Protein 1AN4 (pdb70)

Sequence (130 aa):
MDEKRRAQHNEVERRRRDKINNWIVQLSKIIPDSSMESTKSGQSKGGILSKASDYIQELRQSNHRMDEKRRAQHNEVERRRRDKINNWIVQLSKIIPDSSMESTKSGQSKGGILSKASDYIQELRQSNHR

Radius of gyration: 18.71 Å; Cα contacts (8 Å, |Δi|>4): 70; chains: 2; bounding box: 61×46×45 Å

B-factor: mean 38.86, std 17.01, range [2.0, 96.95]

Structure (mmCIF, N/CA/C/O backbone):
data_1AN4
#
_entry.id   1AN4
#
_cell.length_a   136.600
_cell.length_b   54.700
_cell.length_c   44.400
_cell.angle_alpha   90.00
_cell.angle_beta   90.00
_cell.angle_gamma   90.00
#
_symmetry.space_group_name_H-M   'P 21 21 21'
#
loop_
_entity.id
_entity.type
_entity.pdbx_description
1 polymer "DNA (5'-D(*CP*AP*CP*CP*CP*GP*GP*TP*CP*AP*CP*GP*TP*GP*GP*CP*C P*TP*AP*CP*A)-3')"
2 polymer "DNA (5'-D(*GP*TP*GP*TP*AP*GP*GP*CP*CP*AP*CP*GP*TP*GP*AP*CP*C P*GP*GP*GP*T)-3')"
3 polymer 'PROTEIN (UPSTREAM STIMULATORY FACTOR)'
#
loop_
_atom_site.group_PDB
_atom_site.id
_atom_site.type_symbol
_atom_site.label_atom_id
_atom_site.label_alt_id
_atom_site.label_comp_id
_atom_site.label_asym_id
_atom_site.label_entity_id
_atom_site.label_seq_id
_atom_site.pdbx_PDB_ins_code
_atom_site.Cartn_x
_atom_site.Cartn_y
_atom_site.Cartn_z
_atom_site.occupancy
_atom_site.B_iso_or_equiv
_atom_site.auth_seq_id
_atom_site.auth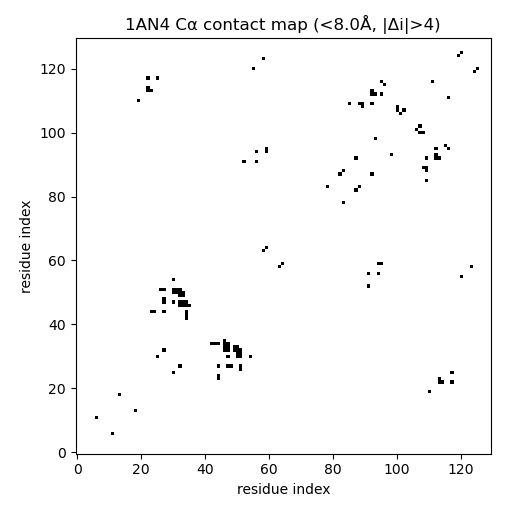_comp_id
_atom_site.auth_asym_id
_atom_site.auth_atom_id
_atom_site.pdbx_PDB_model_num
ATOM 856 N N . MET C 3 1 ? 20.741 -5.922 12.162 1.00 42.17 196 MET A N 1
ATOM 857 C CA . MET C 3 1 ? 21.660 -6.795 11.323 1.00 45.92 196 MET A CA 1
ATOM 858 C C . MET C 3 1 ? 22.788 -7.455 12.156 1.00 38.18 196 MET A C 1
ATOM 859 O O . MET C 3 1 ? 23.945 -7.039 12.144 1.00 31.43 196 MET A O 1
ATOM 864 N N . ASP C 3 2 ? 22.384 -8.492 12.890 1.00 49.69 197 ASP A N 1
ATOM 865 C CA . ASP C 3 2 ? 23.221 -9.266 13.799 1.00 47.25 197 ASP A CA 1
ATOM 866 C C . ASP C 3 2 ? 24.543 -9.632 13.165 1.00 50.65 197 ASP A C 1
ATOM 867 O O . ASP C 3 2 ? 24.623 -10.584 12.373 1.00 50.03 197 ASP A O 1
ATOM 872 N N . GLU C 3 3 ? 25.562 -8.839 13.516 1.00 51.61 198 GLU A N 1
ATOM 873 C CA . GLU C 3 3 ? 26.938 -8.980 13.024 1.00 43.81 198 GLU A CA 1
ATOM 874 C C . GLU C 3 3 ? 27.915 -8.859 14.191 1.00 38.05 198 GLU A C 1
ATOM 875 O O . GLU C 3 3 ? 28.632 -7.881 14.273 1.00 54.50 198 GLU A O 1
ATOM 881 N N . LYS C 3 4 ? 27.911 -9.814 15.114 1.00 31.34 199 LYS A N 1
ATOM 882 C CA . LYS C 3 4 ? 28.811 -9.801 16.262 1.00 23.04 199 LYS A CA 1
ATOM 883 C C . LYS C 3 4 ? 30.233 -9.421 15.861 1.00 24.03 199 LYS A C 1
ATOM 884 O O . LYS C 3 4 ? 30.596 -9.533 14.693 1.00 13.93 199 LYS A O 1
ATOM 890 N N . ARG C 3 5 ? 31.013 -8.921 16.826 1.00 36.23 200 ARG A N 1
ATOM 891 C CA . ARG C 3 5 ? 32.410 -8.539 16.566 1.00 43.16 200 ARG A CA 1
ATOM 892 C C . ARG C 3 5 ? 33.353 -9.638 16.987 1.00 43.94 200 ARG A C 1
ATOM 893 O O . ARG C 3 5 ? 34.578 -9.420 16.962 1.00 41.34 200 ARG A O 1
ATOM 901 N N . ARG C 3 6 ? 32.774 -10.743 17.491 1.00 37.26 201 ARG A N 1
ATOM 902 C CA . ARG C 3 6 ? 33.528 -11.934 17.900 1.00 32.51 201 ARG A CA 1
ATOM 903 C C . ARG C 3 6 ? 34.354 -12.297 16.673 1.00 30.65 201 ARG A C 1
ATOM 904 O O . ARG C 3 6 ? 33.930 -13.052 15.786 1.00 10.00 201 ARG A O 1
ATOM 912 N N . ALA C 3 7 ? 35.516 -11.657 16.626 1.00 40.91 202 ALA A N 1
ATOM 913 C CA . ALA C 3 7 ? 36.455 -11.766 15.529 1.00 49.63 202 ALA A CA 1
ATOM 914 C C . ALA C 3 7 ? 37.884 -11.961 16.015 1.00 48.25 202 ALA A C 1
ATOM 915 O O . ALA C 3 7 ? 38.794 -11.178 15.727 1.00 37.82 202 ALA A O 1
ATOM 917 N N . GLN C 3 8 ? 38.005 -12.907 16.927 1.00 51.77 203 GLN A N 1
ATOM 918 C CA . GLN C 3 8 ? 39.292 -13.354 17.416 1.00 55.76 203 GLN A CA 1
ATOM 919 C C . GLN C 3 8 ? 39.089 -14.777 16.828 1.00 55.98 203 GLN A C 1
ATOM 920 O O . GLN C 3 8 ? 39.022 -15.811 17.536 1.00 55.87 203 GLN A O 1
ATOM 926 N N . HIS C 3 9 ? 38.800 -14.764 15.522 1.00 43.13 204 HIS A N 1
ATOM 927 C CA . HIS C 3 9 ? 38.546 -15.963 14.792 1.00 29.53 204 HIS A CA 1
ATOM 928 C C . HIS C 3 9 ? 39.378 -16.094 13.541 1.00 41.24 204 HIS A C 1
ATOM 929 O O . HIS C 3 9 ? 40.537 -15.666 13.528 1.00 42.27 204 HIS A O 1
ATOM 936 N N . ASN C 3 10 ? 38.791 -16.708 12.507 1.00 52.04 205 ASN A N 1
ATOM 937 C CA . ASN C 3 10 ? 39.443 -17.018 11.206 1.00 54.49 205 ASN A CA 1
ATOM 938 C C . ASN C 3 10 ? 40.612 -16.141 10.668 1.00 55.92 205 ASN A C 1
ATOM 939 O O . ASN C 3 10 ? 41.692 -16.667 10.360 1.00 67.82 205 ASN A O 1
ATOM 944 N N . GLU C 3 11 ? 40.431 -14.823 10.630 1.00 43.15 206 GLU A N 1
ATOM 945 C CA . GLU C 3 11 ? 41.454 -13.901 10.155 1.00 26.32 206 GLU A CA 1
ATOM 946 C C . GLU C 3 11 ? 42.693 -13.905 11.029 1.00 27.33 206 GLU A C 1
ATOM 947 O O . GLU C 3 11 ? 43.783 -13.771 10.533 1.00 26.24 206 GLU A O 1
ATOM 953 N N . VAL C 3 12 ? 42.527 -14.088 12.335 1.00 35.98 207 VAL A N 1
ATOM 954 C CA . VAL C 3 12 ? 43.664 -14.041 13.279 1.00 40.65 207 VAL A CA 1
ATOM 955 C C . VAL C 3 12 ? 44.767 -15.113 13.095 1.00 46.30 207 VAL A C 1
ATOM 956 O O . VAL C 3 12 ? 45.919 -14.791 12.734 1.00 50.85 207 VAL A O 1
ATOM 960 N N . GLU C 3 13 ? 44.399 -16.385 13.226 1.00 52.04 208 GLU A N 1
ATOM 961 C CA . GLU C 3 13 ? 45.403 -17.443 13.188 1.00 40.25 208 GLU A CA 1
ATOM 962 C C . GLU C 3 13 ? 46.091 -17.763 11.925 1.00 38.68 208 GLU A C 1
ATOM 963 O O . GLU C 3 13 ? 47.312 -17.663 11.880 1.00 32.14 208 GLU A O 1
ATOM 969 N N . ARG C 3 14 ? 45.364 -18.203 10.909 1.00 38.56 209 ARG A N 1
ATOM 970 C CA . ARG C 3 14 ? 46.081 -18.542 9.689 1.00 48.42 209 ARG A CA 1
ATOM 971 C C . ARG C 3 14 ? 46.980 -17.368 9.243 1.00 50.27 209 ARG A C 1
ATOM 972 O O . ARG C 3 14 ? 47.806 -17.529 8.354 1.00 54.11 209 ARG A O 1
ATOM 980 N N . ARG C 3 15 ? 46.858 -16.203 9.875 1.00 36.77 210 ARG A N 1
ATOM 981 C CA . ARG C 3 15 ? 47.744 -15.132 9.492 1.00 37.20 210 ARG A CA 1
ATOM 982 C C . ARG C 3 15 ? 49.131 -15.589 9.942 1.00 36.68 210 ARG A C 1
ATOM 983 O O . ARG C 3 15 ? 50.121 -15.262 9.286 1.00 41.74 210 ARG A O 1
ATOM 991 N N . ARG C 3 16 ? 49.171 -16.353 11.050 1.00 27.00 211 ARG A N 1
ATOM 992 C CA . ARG C 3 16 ? 50.403 -16.889 11.681 1.00 18.30 211 ARG A CA 1
ATOM 993 C C . ARG C 3 16 ? 51.100 -18.009 10.984 1.00 19.48 211 ARG A C 1
ATOM 994 O O . ARG C 3 16 ? 52.282 -17.878 10.634 1.00 15.69 211 ARG A O 1
ATOM 1002 N N . ARG C 3 17 ? 50.418 -19.161 10.972 1.00 17.09 212 ARG A N 1
ATOM 1003 C CA . ARG C 3 17 ? 50.919 -20.353 10.310 1.00 16.68 212 ARG A CA 1
ATOM 1004 C C . ARG C 3 17 ? 51.272 -19.835 8.930 1.00 24.18 212 ARG A C 1
ATOM 1005 O O . ARG C 3 17 ? 52.447 -19.674 8.661 1.00 32.79 212 ARG A O 1
ATOM 1013 N N . ASP C 3 18 ? 50.277 -19.462 8.110 1.00 22.22 213 ASP A N 1
ATOM 1014 C CA . ASP C 3 18 ? 50.527 -18.918 6.752 1.00 20.79 213 ASP A CA 1
ATOM 1015 C C . ASP C 3 18 ? 51.924 -18.242 6.682 1.00 21.37 213 ASP A C 1
ATOM 1016 O O . ASP C 3 18 ? 52.693 -18.509 5.735 1.00 21.86 213 ASP A O 1
ATOM 1021 N N . LYS C 3 19 ? 52.254 -17.419 7.694 1.00 11.22 214 LYS A N 1
ATOM 1022 C CA . LYS C 3 19 ? 53.574 -16.790 7.785 1.00 25.12 214 LYS A CA 1
ATOM 1023 C C . LYS C 3 19 ? 54.668 -17.906 7.634 1.00 34.77 214 LYS A C 1
ATOM 1024 O O . LYS C 3 19 ? 55.467 -17.911 6.686 1.00 47.53 214 LYS A O 1
ATOM 1030 N N . ILE C 3 20 ? 54.709 -18.826 8.596 1.00 32.00 215 ILE A N 1
ATOM 1031 C CA . ILE C 3 20 ? 55.625 -19.964 8.581 1.00 25.55 215 ILE A CA 1
ATOM 1032 C C . ILE C 3 20 ? 55.556 -20.705 7.250 1.00 26.97 215 ILE A C 1
ATOM 1033 O O . ILE C 3 20 ? 56.364 -21.563 7.030 1.00 32.87 215 ILE A O 1
ATOM 1038 N N . ASN C 3 21 ? 54.584 -20.459 6.378 1.00 31.14 216 ASN A N 1
ATOM 1039 C CA . ASN C 3 21 ? 54.636 -21.191 5.119 1.00 38.73 216 ASN A CA 1
ATOM 1040 C C . ASN C 3 21 ? 55.723 -20.612 4.192 1.00 46.96 216 ASN A C 1
ATOM 1041 O O . ASN C 3 21 ? 56.471 -21.390 3.570 1.00 53.70 216 ASN A O 1
ATOM 1046 N N . ASN C 3 22 ? 55.902 -19.286 4.142 1.00 40.57 217 ASN A N 1
ATOM 1047 C CA . ASN C 3 22 ? 56.936 -1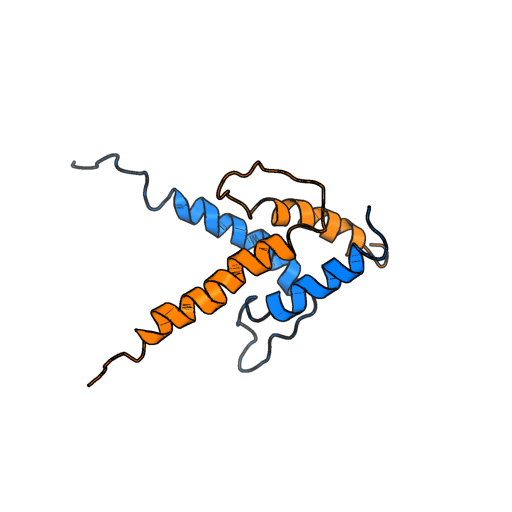8.800 3.241 1.00 37.00 217 ASN A CA 1
ATOM 1048 C C . ASN C 3 22 ? 58.399 -18.721 3.627 1.00 44.30 217 ASN A C 1
ATOM 1049 O O . ASN C 3 22 ? 59.183 -18.195 2.853 1.00 50.58 217 ASN A O 1
ATOM 1054 N N . TRP C 3 23 ? 58.781 -19.245 4.796 1.00 53.37 218 TRP A N 1
ATOM 1055 C CA . TRP C 3 23 ? 60.203 -19.295 5.209 1.00 49.31 218 TRP A CA 1
ATOM 1056 C C . TRP C 3 23 ? 60.666 -20.727 4.877 1.00 54.06 218 TRP A C 1
ATOM 1057 O O . TRP C 3 23 ? 61.841 -20.939 4.508 1.00 51.81 218 TRP A O 1
ATOM 1068 N N . ILE C 3 24 ? 59.750 -21.704 5.050 1.00 41.64 219 ILE A N 1
ATOM 1069 C CA . ILE C 3 24 ? 60.076 -23.104 4.805 1.00 33.95 219 ILE A CA 1
ATOM 1070 C C . ILE C 3 24 ? 60.370 -23.301 3.361 1.00 37.36 219 ILE A C 1
ATOM 1071 O O . ILE C 3 24 ? 61.448 -23.805 3.023 1.00 42.84 219 ILE A O 1
ATOM 1076 N N . VAL C 3 25 ? 59.445 -22.858 2.508 1.00 26.11 220 VAL A N 1
ATOM 1077 C CA . VAL C 3 25 ? 59.629 -22.982 1.054 1.00 37.02 220 VAL A CA 1
ATOM 1078 C C . VAL C 3 25 ? 61.047 -22.592 0.530 1.00 39.22 220 VAL A C 1
ATOM 1079 O O . VAL C 3 25 ? 61.470 -22.993 -0.563 1.00 43.97 220 VAL A O 1
ATOM 1083 N N . GLN C 3 26 ? 61.793 -21.861 1.352 1.00 42.29 221 GLN A N 1
ATOM 1084 C CA . GLN C 3 26 ? 63.142 -21.454 1.019 1.00 33.34 221 GLN A CA 1
ATOM 1085 C C . GLN C 3 26 ? 63.931 -22.730 0.988 1.00 32.17 221 GLN A C 1
ATOM 1086 O O . GLN C 3 26 ? 64.139 -23.336 -0.076 1.00 18.79 221 GLN A O 1
ATOM 1092 N N . LEU C 3 27 ? 64.218 -23.186 2.209 1.00 41.64 222 LEU A N 1
ATOM 1093 C CA . LEU C 3 27 ? 65.006 -24.391 2.502 1.00 44.50 222 LEU A CA 1
ATOM 1094 C C . LEU C 3 27 ? 64.658 -25.463 1.494 1.00 44.08 222 LEU A C 1
ATOM 1095 O O . LEU C 3 27 ? 65.441 -25.717 0.598 1.00 47.3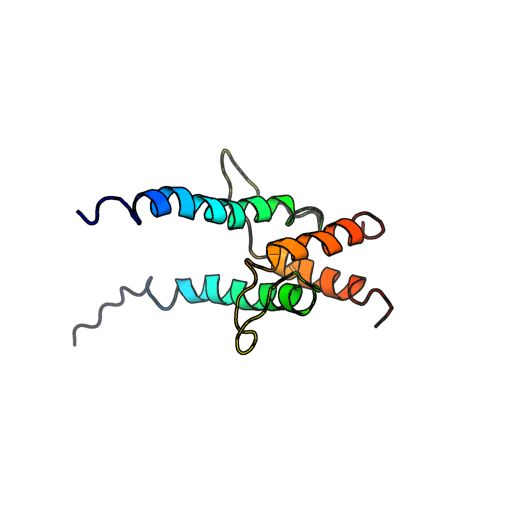0 222 LEU A O 1
ATOM 1100 N N . SER C 3 28 ? 63.421 -25.958 1.577 1.00 43.77 223 SER A N 1
ATOM 1101 C CA . SER C 3 28 ? 62.891 -27.002 0.712 1.00 28.85 223 SER A CA 1
ATOM 1102 C C . SER C 3 28 ? 63.528 -26.957 -0.656 1.00 32.62 223 SER A C 1
ATOM 1103 O O . SER C 3 28 ? 64.377 -27.791 -0.968 1.00 28.41 223 SER A O 1
ATOM 1106 N N . LYS C 3 29 ? 63.226 -25.912 -1.422 1.00 41.36 224 LYS A N 1
ATOM 1107 C CA . LYS C 3 29 ? 63.751 -25.818 -2.785 1.00 55.05 224 LYS A CA 1
ATOM 1108 C C . LYS C 3 29 ? 65.235 -25.627 -2.763 1.00 62.62 224 LYS A C 1
ATOM 1109 O O . LYS C 3 29 ? 65.961 -26.228 -3.564 1.00 72.23 224 LYS A O 1
ATOM 1115 N N . ILE C 3 30 ? 65.685 -24.790 -1.836 1.00 63.67 225 ILE A N 1
ATOM 1116 C CA . ILE C 3 30 ? 67.096 -24.502 -1.721 1.00 57.47 225 ILE A CA 1
ATOM 1117 C C . ILE C 3 30 ? 67.953 -25.471 -0.884 1.00 62.00 225 ILE A C 1
ATOM 1118 O O . ILE C 3 30 ? 69.125 -25.190 -0.587 1.00 63.93 225 ILE A O 1
ATOM 1123 N N . ILE C 3 31 ? 67.378 -26.641 -0.588 1.00 61.17 226 ILE A N 1
ATOM 1124 C CA . ILE C 3 31 ? 68.038 -27.706 0.161 1.00 51.13 226 ILE A CA 1
ATOM 1125 C C . ILE C 3 31 ? 67.753 -29.018 -0.558 1.00 53.90 226 ILE A C 1
ATOM 1126 O O . ILE C 3 31 ? 66.786 -29.735 -0.242 1.00 50.19 226 ILE A O 1
ATOM 1131 N N . PRO C 3 32 ? 68.648 -29.378 -1.498 1.00 53.94 227 PRO A N 1
ATOM 1132 C CA . PRO C 3 32 ? 68.583 -30.585 -2.320 1.00 53.40 227 PRO A CA 1
ATOM 1133 C C . PRO C 3 32 ? 68.160 -31.735 -1.434 1.00 57.58 227 PRO A C 1
ATOM 1134 O O . PRO C 3 32 ? 68.973 -32.248 -0.669 1.00 67.41 227 PRO A O 1
ATOM 1138 N N . ASP C 3 33 ? 66.897 -32.130 -1.532 1.00 60.74 228 ASP A N 1
ATOM 1139 C CA . ASP C 3 33 ? 66.364 -33.194 -0.689 1.00 68.54 228 ASP A CA 1
ATOM 1140 C C . ASP C 3 33 ? 65.900 -34.512 -1.356 1.00 68.92 228 ASP A C 1
ATOM 1141 O O . ASP C 3 33 ? 65.923 -34.659 -2.575 1.00 71.87 228 ASP A O 1
ATOM 1146 N N . SER C 3 34 ? 65.521 -35.466 -0.505 1.00 76.61 229 SER A N 1
ATOM 1147 C CA . SER C 3 34 ? 65.055 -36.817 -0.841 1.00 77.66 229 SER A CA 1
ATOM 1148 C C . SER C 3 34 ? 63.556 -36.951 -1.171 1.00 70.96 229 SER A C 1
ATOM 1149 O O . SER C 3 34 ? 62.991 -38.041 -1.027 1.00 68.34 229 SER A O 1
ATOM 1152 N N . SER C 3 35 ? 62.917 -35.888 -1.650 1.00 66.21 230 SER A N 1
ATOM 1153 C CA . SER C 3 35 ? 61.478 -35.954 -1.956 1.00 60.49 230 SER A CA 1
ATOM 1154 C C . SER C 3 35 ? 60.959 -36.759 -3.183 1.00 58.60 230 SER A C 1
ATOM 1155 O O . SER C 3 35 ? 60.468 -36.187 -4.165 1.00 45.04 230 SER A O 1
ATOM 1158 N N . MET C 3 36 ? 61.031 -38.086 -3.054 1.00 52.32 231 MET A N 1
ATOM 1159 C CA . MET C 3 36 ? 60.580 -39.074 -4.047 1.00 64.11 231 MET A CA 1
ATOM 1160 C C . MET C 3 36 ? 60.239 -38.600 -5.483 1.00 64.02 231 MET A C 1
ATOM 1161 O O . MET C 3 36 ? 60.929 -37.745 -6.042 1.00 60.44 231 MET A O 1
ATOM 1166 N N . GLU C 3 37 ? 59.257 -39.283 -6.091 1.00 68.09 232 GLU A N 1
ATOM 1167 C CA . GLU C 3 37 ? 58.697 -39.010 -7.428 1.00 66.15 232 GLU A CA 1
ATOM 1168 C C . GLU C 3 37 ? 57.507 -39.950 -7.738 1.00 64.34 232 GLU A C 1
ATOM 1169 O O . GLU C 3 37 ? 57.416 -41.039 -7.176 1.00 65.40 232 GLU A O 1
ATOM 1175 N N . SER C 3 38 ? 56.589 -39.469 -8.586 1.00 55.69 233 SER A N 1
ATOM 1176 C CA . SER C 3 38 ? 55.389 -40.165 -9.066 1.00 43.43 233 SER A CA 1
ATOM 1177 C C . SER C 3 38 ? 54.838 -39.234 -10.194 1.00 48.88 233 SER A C 1
ATOM 1178 O O . SER C 3 38 ? 55.590 -38.913 -11.114 1.00 50.96 233 SER A O 1
ATOM 1181 N N . THR C 3 39 ? 53.570 -38.809 -10.165 1.00 40.81 234 THR A N 1
ATOM 1182 C CA . THR C 3 39 ? 53.088 -37.895 -11.200 1.00 41.81 234 THR A CA 1
ATOM 1183 C C . THR C 3 39 ? 53.309 -36.468 -10.712 1.00 48.70 234 THR A C 1
ATOM 1184 O O . THR C 3 39 ? 52.986 -36.150 -9.554 1.00 41.51 234 THR A O 1
ATOM 1188 N N . LYS C 3 40 ? 53.802 -35.629 -11.634 1.00 51.72 235 LYS A N 1
ATOM 1189 C CA . LYS C 3 40 ? 54.163 -34.216 -11.419 1.00 52.95 235 LYS A CA 1
ATOM 1190 C C . LYS C 3 40 ? 54.390 -33.695 -9.970 1.00 54.98 235 LYS A C 1
ATOM 1191 O O . LYS C 3 40 ? 53.488 -33.247 -9.234 1.00 43.76 235 LYS A O 1
ATOM 1197 N N . SER C 3 41 ? 55.659 -33.815 -9.614 1.00 56.87 236 SER A N 1
ATOM 1198 C CA . SER C 3 41 ? 56.267 -33.456 -8.348 1.00 63.73 236 SER A CA 1
ATOM 1199 C C . SER C 3 41 ? 55.601 -32.447 -7.353 1.00 70.40 236 SER A C 1
ATOM 1200 O O . SER C 3 41 ? 56.202 -31.419 -7.013 1.00 62.88 236 SER A O 1
ATOM 1203 N N . GLY C 3 42 ? 54.421 -32.788 -6.813 1.00 74.83 237 GLY A N 1
ATOM 1204 C CA . GLY C 3 42 ? 53.736 -31.908 -5.860 1.00 72.90 237 GLY A CA 1
ATOM 1205 C C . GLY C 3 42 ? 53.770 -32.178 -4.334 1.00 74.94 237 GLY A C 1
ATOM 1206 O O . GLY C 3 42 ? 53.172 -31.402 -3.575 1.00 74.33 237 GLY A O 1
ATOM 1207 N N . GLN C 3 43 ? 54.473 -33.224 -3.870 1.00 72.25 238 GLN A N 1
ATOM 1208 C CA . GLN C 3 43 ? 54.547 -33.579 -2.431 1.00 59.55 238 GLN A CA 1
ATOM 1209 C C . GLN C 3 43 ? 55.502 -32.725 -1.612 1.00 60.58 238 GLN A C 1
ATOM 1210 O O . GLN C 3 43 ? 56.634 -32.492 -2.042 1.00 54.13 238 GLN A O 1
ATOM 1216 N N . SER C 3 44 ? 55.124 -32.518 -0.344 1.00 62.37 239 SER A N 1
ATOM 1217 C CA . SER C 3 44 ? 55.840 -31.646 0.608 1.00 65.35 239 SER A CA 1
ATOM 1218 C C . SER C 3 44 ? 57.042 -31.951 1.572 1.00 60.66 239 SER A C 1
ATOM 1219 O O . SER C 3 44 ? 57.365 -33.093 1.915 1.00 49.66 239 SER A O 1
ATOM 1222 N N . LYS C 3 45 ? 57.599 -30.825 2.048 1.00 59.12 240 LYS A N 1
ATOM 1223 C CA . LYS C 3 45 ? 58.735 -30.634 2.962 1.00 49.64 240 LYS A CA 1
ATOM 1224 C C . LYS C 3 45 ? 58.833 -31.399 4.291 1.00 51.09 240 LYS A C 1
ATOM 1225 O O . LYS C 3 45 ? 59.638 -31.020 5.182 1.00 31.20 240 LYS A O 1
ATOM 1231 N N . GLY C 3 46 ? 57.944 -32.390 4.440 1.00 43.67 241 GLY A N 1
ATOM 1232 C CA . GLY C 3 46 ? 57.941 -33.307 5.574 1.00 42.93 241 GLY A CA 1
ATOM 1233 C C . GLY C 3 46 ? 58.601 -34.558 4.985 1.00 46.67 241 GLY A C 1
ATOM 1234 O O . GLY C 3 46 ? 58.633 -35.667 5.565 1.00 30.67 241 GLY A O 1
ATOM 1235 N N . GLY C 3 47 ? 58.975 -34.354 3.718 1.00 52.59 242 GLY A N 1
ATOM 1236 C CA . GLY C 3 47 ? 59.690 -35.299 2.893 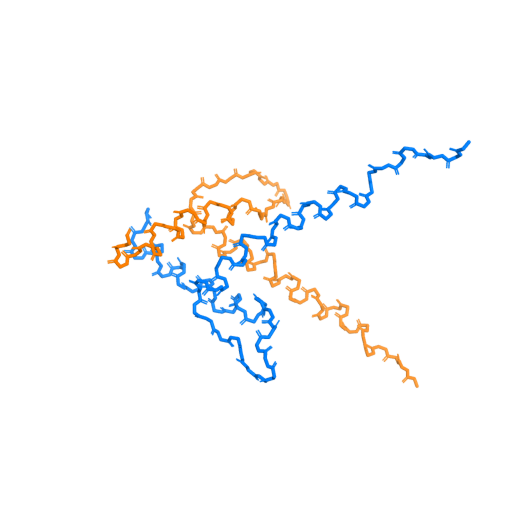1.00 60.44 242 GLY A CA 1
ATOM 1237 C C . GLY C 3 47 ? 60.983 -34.560 2.546 1.00 62.41 242 GLY A C 1
ATOM 1238 O O . GLY C 3 47 ? 61.773 -35.036 1.725 1.00 62.14 242 GLY A O 1
ATOM 1239 N N . ILE C 3 48 ? 61.161 -33.376 3.158 1.00 65.55 243 ILE A N 1
ATOM 1240 C CA . ILE C 3 48 ? 62.348 -32.515 2.998 1.00 56.91 243 ILE A CA 1
ATOM 1241 C C . ILE C 3 48 ? 63.084 -32.458 4.317 1.00 54.12 243 ILE A C 1
ATOM 1242 O O . ILE C 3 48 ? 64.244 -32.835 4.358 1.00 54.21 243 ILE A O 1
ATOM 1247 N N . LEU C 3 49 ? 62.383 -32.068 5.396 1.00 46.64 244 LEU A N 1
ATOM 1248 C CA . LEU C 3 49 ? 62.972 -31.928 6.742 1.00 37.75 244 LEU A CA 1
ATOM 1249 C C . LEU C 3 49 ? 63.929 -33.049 7.000 1.00 34.55 244 LEU A C 1
ATOM 1250 O O . LEU C 3 49 ? 64.830 -32.971 7.843 1.00 32.37 244 LEU A O 1
ATOM 1255 N N . SER C 3 50 ? 63.610 -34.133 6.332 1.00 23.75 245 SER A N 1
ATOM 1256 C CA . SER C 3 50 ? 64.401 -35.300 6.333 1.00 31.10 245 SER A CA 1
ATOM 1257 C C . SER C 3 50 ? 65.777 -34.749 5.961 1.00 33.07 245 SER A C 1
ATOM 1258 O O . SER C 3 50 ? 66.652 -34.621 6.811 1.00 46.57 245 SER A O 1
ATOM 1261 N N . LYS C 3 51 ? 65.948 -34.344 4.715 1.00 24.97 246 LYS A N 1
ATOM 1262 C CA . LYS C 3 51 ? 67.234 -33.820 4.314 1.00 35.94 246 LYS A CA 1
ATOM 1263 C C . LYS C 3 51 ? 67.542 -32.441 4.938 1.00 32.75 246 LYS A C 1
ATOM 1264 O O . LYS C 3 51 ? 68.466 -32.328 5.730 1.00 39.46 246 LYS A O 1
ATOM 1270 N N . ALA C 3 52 ? 66.749 -31.425 4.617 1.00 37.85 247 ALA A N 1
ATOM 1271 C CA . ALA C 3 52 ? 66.933 -30.047 5.106 1.00 40.84 247 ALA A CA 1
ATOM 1272 C C . ALA C 3 52 ? 68.079 -29.838 6.063 1.00 42.81 247 ALA A C 1
ATOM 1273 O O . ALA C 3 52 ? 69.232 -29.657 5.625 1.00 41.58 247 ALA A O 1
ATOM 1275 N N . SER C 3 53 ? 67.742 -29.978 7.356 1.00 50.09 248 SER A N 1
ATOM 1276 C CA . SER C 3 53 ? 68.627 -29.819 8.533 1.00 50.79 248 SER A CA 1
ATOM 1277 C C . SER C 3 53 ? 70.124 -29.955 8.226 1.00 55.81 248 SER A C 1
ATOM 1278 O O . SER C 3 53 ? 70.901 -29.008 8.438 1.00 46.60 248 SER A O 1
ATOM 1281 N N . ASP C 3 54 ? 70.473 -31.134 7.693 1.00 63.13 249 ASP A N 1
ATOM 1282 C CA . ASP C 3 54 ? 71.812 -31.556 7.261 1.00 59.77 249 ASP A CA 1
ATOM 1283 C C . ASP C 3 54 ? 72.741 -30.415 6.817 1.00 61.47 249 ASP A C 1
ATOM 1284 O O . ASP C 3 54 ? 73.564 -29.967 7.621 1.00 61.66 249 ASP A O 1
ATOM 1289 N N . TYR C 3 55 ? 72.573 -29.904 5.592 1.00 57.46 250 TYR A N 1
ATOM 1290 C CA . TYR C 3 55 ? 73.449 -28.840 5.070 1.00 62.27 250 TYR A CA 1
ATOM 1291 C C . TYR C 3 55 ? 73.710 -27.771 6.126 1.00 60.72 250 TYR A C 1
ATOM 1292 O O . TYR C 3 55 ? 74.852 -27.386 6.347 1.00 60.87 250 TYR A O 1
ATOM 1301 N N . ILE C 3 56 ? 72.653 -27.366 6.829 1.00 54.82 251 ILE A N 1
ATOM 1302 C CA . ILE C 3 56 ? 72.745 -26.330 7.851 1.00 43.63 251 ILE A CA 1
ATOM 1303 C C . ILE C 3 56 ? 73.657 -26.678 9.036 1.00 41.87 251 ILE A C 1
ATOM 1304 O O . ILE C 3 56 ? 74.374 -25.826 9.551 1.00 48.36 251 ILE A O 1
ATOM 1309 N N . GLN C 3 57 ? 73.647 -27.921 9.487 1.00 40.61 252 GLN A N 1
ATOM 1310 C CA . GLN C 3 57 ? 74.517 -28.258 10.595 1.00 34.43 252 GLN A CA 1
ATOM 1311 C C . GLN C 3 57 ? 75.940 -28.160 10.049 1.00 36.05 252 GLN A C 1
ATOM 1312 O O . GLN C 3 57 ? 76.701 -27.262 10.449 1.00 27.16 252 GLN A O 1
ATOM 1318 N N . GLU C 3 58 ? 76.204 -28.940 8.995 1.00 32.56 253 GLU A N 1
ATOM 1319 C CA . GLU C 3 58 ? 77.503 -28.988 8.357 1.00 29.36 253 GLU A CA 1
ATOM 1320 C C . GLU C 3 58 ? 77.839 -27.701 7.626 1.00 32.46 253 GLU A C 1
ATOM 1321 O O . GLU C 3 58 ? 78.672 -27.730 6.737 1.00 44.08 253 GLU A O 1
ATOM 1327 N N . LEU C 3 59 ? 77.164 -26.595 7.935 1.00 22.27 254 LEU A N 1
ATOM 1328 C CA . LEU C 3 59 ? 77.473 -25.334 7.305 1.00 10.81 254 LEU A CA 1
ATOM 1329 C C . LEU C 3 59 ? 77.801 -24.352 8.424 1.00 27.40 254 LEU A C 1
ATOM 1330 O O . LEU C 3 59 ? 78.685 -23.473 8.286 1.00 24.13 254 LEU A O 1
ATOM 1335 N N . ARG C 3 60 ? 77.128 -24.523 9.563 1.00 39.29 255 ARG A N 1
ATOM 1336 C CA . ARG C 3 60 ? 77.404 -23.685 10.746 1.00 51.72 255 ARG A CA 1
ATOM 1337 C C . ARG C 3 60 ? 78.726 -24.204 11.264 1.00 59.27 255 ARG A C 1
ATOM 1338 O O . ARG C 3 60 ? 79.738 -23.494 11.291 1.00 61.02 255 ARG A O 1
ATOM 1346 N N . GLN C 3 61 ? 78.663 -25.474 11.663 1.00 64.57 256 GLN A N 1
ATOM 1347 C CA . GLN C 3 61 ? 79.771 -26.250 12.198 1.00 62.25 256 GLN A CA 1
ATOM 1348 C C . GLN C 3 61 ? 81.108 -25.723 11.649 1.00 59.87 256 GLN A C 1
ATOM 1349 O O . GLN C 3 61 ? 81.687 -24.784 12.210 1.00 62.66 256 GLN A O 1
ATOM 1355 N N . SER C 3 62 ? 81.486 -26.218 10.475 1.00 49.93 257 SER A N 1
ATOM 1356 C CA . SER C 3 62 ? 82.741 -25.887 9.828 1.00 42.42 257 SER A CA 1
ATOM 1357 C C . SER C 3 62 ? 83.063 -24.427 9.539 1.00 53.12 257 SER A C 1
ATOM 1358 O O . SER C 3 62 ? 84.194 -24.166 9.143 1.00 52.03 257 SER A O 1
ATOM 1361 N N . ASN C 3 63 ? 82.149 -23.468 9.733 1.00 57.80 258 ASN A N 1
ATOM 1362 C CA . ASN C 3 63 ? 82.494 -22.084 9.356 1.00 62.98 258 ASN A CA 1
ATOM 1363 C C . ASN C 3 63 ? 81.911 -20.828 10.075 1.00 65.75 258 ASN A C 1
ATOM 1364 O O . ASN C 3 63 ? 82.661 -19.900 10.375 1.00 68.27 258 ASN A O 1
ATOM 1369 N N . HIS C 3 64 ? 80.588 -20.774 10.282 1.00 69.37 259 HIS A N 1
ATOM 1370 C CA . HIS C 3 64 ? 79.863 -19.636 10.912 1.00 58.01 259 HIS A CA 1
ATOM 1371 C C . HIS C 3 64 ? 79.947 -19.648 12.457 1.00 55.32 259 HIS A C 1
ATOM 1372 O O . HIS C 3 64 ? 79.762 -20.703 13.066 1.00 53.97 259 HIS A O 1
ATOM 1379 N N . ARG C 3 65 ? 80.188 -18.466 13.056 1.00 47.78 260 ARG A N 1
ATOM 1380 C CA . ARG C 3 65 ? 80.325 -18.258 14.509 1.00 35.47 260 ARG A CA 1
ATOM 1381 C C . ARG C 3 65 ? 81.091 -19.375 15.188 1.00 36.85 260 ARG A C 1
ATOM 1382 O O . ARG C 3 65 ? 80.505 -20.450 15.420 1.00 22.10 260 ARG A O 1
ATOM 1390 N N . MET D 3 1 ? 33.300 -54.017 12.033 1.00 46.46 196 MET B N 1
ATOM 1391 C CA . MET D 3 1 ? 33.782 -52.714 12.566 1.00 49.99 196 MET B CA 1
ATOM 1392 C C . MET D 3 1 ? 34.816 -51.911 11.750 1.00 49.79 196 MET B C 1
ATOM 1393 O O . MET D 3 1 ? 35.611 -52.439 10.963 1.00 47.65 196 MET B O 1
ATOM 1398 N N . ASP D 3 2 ? 34.781 -50.611 12.007 1.00 44.30 197 ASP B N 1
ATOM 1399 C CA . ASP D 3 2 ? 35.663 -49.608 11.448 1.00 45.82 197 ASP B CA 1
ATOM 1400 C C . ASP D 3 2 ? 36.311 -49.083 12.749 1.00 51.19 197 ASP B C 1
ATOM 1401 O O . ASP D 3 2 ? 36.469 -47.878 12.995 1.00 61.43 197 ASP B O 1
ATOM 1406 N N . GLU D 3 3 ? 36.634 -50.019 13.629 1.00 44.05 198 GLU B N 1
ATOM 1407 C CA . GLU D 3 3 ? 37.232 -49.646 14.881 1.00 46.52 198 GLU B CA 1
ATOM 1408 C C . GLU D 3 3 ? 38.701 -49.231 14.694 1.00 54.65 198 GLU B C 1
ATOM 1409 O O . GLU D 3 3 ? 39.381 -49.648 13.741 1.00 52.73 198 GLU B O 1
ATOM 1415 N N . LYS D 3 4 ? 39.113 -48.292 15.544 1.00 58.06 199 LYS B N 1
ATOM 1416 C CA . LYS D 3 4 ? 40.478 -47.759 15.658 1.00 49.50 199 LYS B CA 1
ATOM 1417 C C . LYS D 3 4 ? 41.409 -47.480 14.479 1.00 47.57 199 LYS B C 1
ATOM 1418 O O . LYS D 3 4 ? 42.493 -46.953 14.707 1.00 35.64 199 LYS B O 1
ATOM 1424 N N . ARG D 3 5 ? 41.008 -47.779 13.243 1.00 51.40 200 ARG B N 1
ATOM 1425 C CA . ARG D 3 5 ? 41.873 -47.542 12.068 1.00 63.11 200 ARG B CA 1
ATOM 1426 C C . ARG D 3 5 ? 42.043 -46.027 11.764 1.00 63.87 200 ARG B C 1
ATOM 1427 O O . ARG D 3 5 ? 41.960 -45.558 10.623 1.00 67.97 200 ARG B O 1
ATOM 1435 N N . ARG D 3 6 ? 42.380 -45.274 12.791 1.00 59.66 201 ARG B N 1
ATOM 1436 C CA . ARG D 3 6 ? 42.500 -43.852 12.658 1.00 55.87 201 ARG B CA 1
ATOM 1437 C C . ARG D 3 6 ? 42.772 -43.375 14.089 1.00 66.92 201 ARG B C 1
ATOM 1438 O O . ARG D 3 6 ? 43.609 -42.495 14.318 1.00 68.18 201 ARG B O 1
ATOM 1446 N N .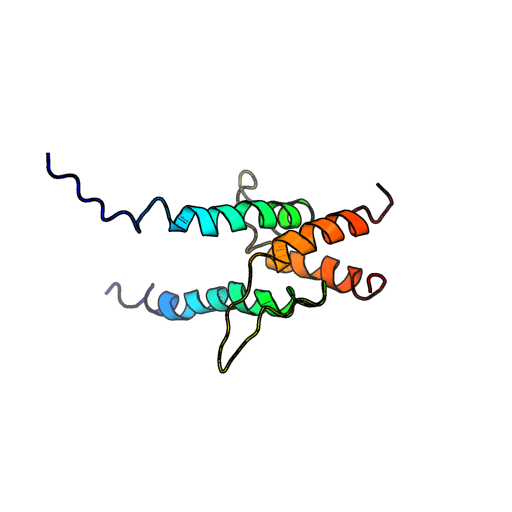 ALA D 3 7 ? 42.146 -44.052 15.059 1.00 70.69 202 ALA B N 1
ATOM 1447 C CA . ALA D 3 7 ? 42.314 -43.731 16.486 1.00 68.14 202 ALA B CA 1
ATOM 1448 C C . ALA D 3 7 ? 43.781 -43.952 16.887 1.00 63.67 202 ALA B C 1
ATOM 1449 O O . ALA D 3 7 ? 44.310 -43.328 17.811 1.00 58.76 202 ALA B O 1
ATOM 1451 N N . GLN D 3 8 ? 44.414 -44.897 16.208 1.00 55.32 203 GLN B N 1
ATOM 1452 C CA . GLN D 3 8 ? 45.808 -45.150 16.437 1.00 42.05 203 GLN B CA 1
ATOM 1453 C C . GLN D 3 8 ? 46.447 -43.867 15.915 1.00 39.06 203 GLN B C 1
ATOM 1454 O O . GLN D 3 8 ? 47.045 -43.144 16.688 1.00 43.77 203 GLN B O 1
ATOM 1460 N N . HIS D 3 9 ? 46.161 -43.503 14.661 1.00 23.53 204 HIS B N 1
ATOM 1461 C CA . HIS D 3 9 ? 46.766 -42.343 14.022 1.00 24.50 204 HIS B CA 1
ATOM 1462 C C . HIS D 3 9 ? 46.798 -41.137 14.930 1.00 31.80 204 HIS B C 1
ATOM 1463 O O . HIS D 3 9 ? 47.653 -40.258 14.759 1.00 23.57 204 HIS B O 1
ATOM 1470 N N . ASN D 3 10 ? 45.844 -41.103 15.865 1.00 33.99 205 ASN B N 1
ATOM 1471 C CA . ASN D 3 10 ? 45.730 -40.066 16.897 1.00 36.25 205 ASN B CA 1
ATOM 1472 C C . ASN D 3 10 ? 47.100 -40.024 17.608 1.00 42.34 205 ASN B C 1
ATOM 1473 O O . ASN D 3 10 ? 47.749 -38.971 17.645 1.00 42.15 205 ASN B O 1
ATOM 1478 N N . GLU D 3 11 ? 47.559 -41.158 18.149 1.00 41.59 206 GLU B N 1
ATOM 1479 C CA . GLU D 3 11 ? 48.879 -41.178 18.772 1.00 43.33 206 GLU B CA 1
ATOM 1480 C C . GLU D 3 11 ? 49.915 -40.967 17.654 1.00 46.66 206 GLU B C 1
ATOM 1481 O O . GLU D 3 11 ? 50.548 -39.917 17.571 1.00 46.40 206 GLU B O 1
ATOM 1487 N N . VAL D 3 12 ? 49.924 -41.880 16.691 1.00 50.69 207 VAL B N 1
ATOM 1488 C CA . VAL D 3 12 ? 50.843 -41.855 15.565 1.00 43.28 207 VAL B CA 1
ATOM 1489 C C . VAL D 3 12 ? 50.938 -40.539 14.807 1.00 43.62 207 VAL B C 1
ATOM 1490 O O . VAL D 3 12 ? 51.850 -40.387 14.010 1.00 29.40 207 VAL B O 1
ATOM 1494 N N . GLU D 3 13 ? 49.998 -39.613 15.030 1.00 44.50 208 GLU B N 1
ATOM 1495 C CA . GLU D 3 13 ? 50.030 -38.279 14.397 1.00 52.55 208 GLU B CA 1
ATOM 1496 C C . GLU D 3 13 ? 50.941 -37.317 15.204 1.00 52.94 208 GLU B C 1
ATOM 1497 O O . GLU D 3 13 ? 51.687 -36.502 14.615 1.00 40.86 208 GLU B O 1
ATOM 1503 N N . ARG D 3 14 ? 50.872 -37.414 16.544 1.00 51.34 209 ARG B N 1
ATOM 1504 C CA . ARG D 3 14 ? 51.719 -36.599 17.425 1.00 40.47 209 ARG B CA 1
ATOM 1505 C C . ARG D 3 14 ? 53.147 -37.037 17.169 1.00 43.64 209 ARG B C 1
ATOM 1506 O O . ARG D 3 14 ? 54.101 -36.308 17.430 1.00 32.17 209 ARG B O 1
ATOM 1514 N N . ARG D 3 15 ? 53.258 -38.230 16.598 1.00 48.81 210 ARG B N 1
ATOM 1515 C CA . ARG D 3 15 ? 54.513 -38.823 16.230 1.00 53.22 210 ARG B CA 1
ATOM 1516 C C . ARG D 3 15 ? 55.279 -37.782 15.445 1.00 58.67 210 ARG B C 1
ATOM 1517 O O . ARG D 3 15 ? 56.288 -37.281 15.932 1.00 72.67 210 ARG B O 1
ATOM 1525 N N . ARG D 3 16 ? 54.772 -37.404 14.266 1.00 56.12 211 ARG B N 1
ATOM 1526 C CA . ARG D 3 16 ? 55.477 -36.429 13.437 1.00 42.04 211 ARG B CA 1
ATOM 1527 C C . ARG D 3 16 ? 55.227 -35.080 13.997 1.00 46.34 211 ARG B C 1
ATOM 1528 O O . ARG D 3 16 ? 55.962 -34.141 13.711 1.00 33.32 211 ARG B O 1
ATOM 1536 N N . ARG D 3 17 ? 54.190 -34.992 14.821 1.00 49.47 212 ARG B N 1
ATOM 1537 C CA . ARG D 3 17 ? 53.856 -33.740 15.476 1.00 54.15 212 ARG B CA 1
ATOM 1538 C C . ARG D 3 17 ? 55.176 -33.343 16.184 1.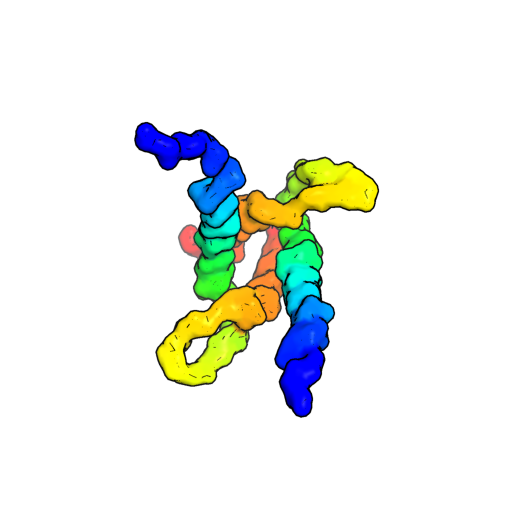00 54.50 212 ARG B C 1
ATOM 1539 O O . ARG D 3 17 ? 55.795 -32.328 15.864 1.00 53.19 212 ARG B O 1
ATOM 1547 N N . ASP D 3 18 ? 55.692 -34.216 17.035 1.00 50.34 213 ASP B N 1
ATOM 1548 C CA . ASP D 3 18 ? 56.939 -33.894 17.685 1.00 45.57 213 ASP B CA 1
ATOM 1549 C C . ASP D 3 18 ? 58.123 -34.287 16.831 1.00 46.34 213 ASP B C 1
ATOM 1550 O O . ASP D 3 18 ? 59.216 -34.582 17.336 1.00 44.09 213 ASP B O 1
ATOM 1555 N N . LYS D 3 19 ? 57.827 -34.272 15.571 1.00 43.74 214 LYS B N 1
ATOM 1556 C CA . LYS D 3 19 ? 58.819 -34.346 14.537 1.00 41.38 214 LYS B CA 1
ATOM 1557 C C . LYS D 3 19 ? 59.002 -32.883 14.197 1.00 34.85 214 LYS B C 1
ATOM 1558 O O . LYS D 3 19 ? 60.122 -32.384 14.075 1.00 36.13 214 LYS B O 1
ATOM 1564 N N . ILE D 3 20 ? 57.819 -32.261 14.134 1.00 34.82 215 ILE B N 1
ATOM 1565 C CA . ILE D 3 20 ? 57.653 -30.856 13.741 1.00 50.93 215 ILE B CA 1
ATOM 1566 C C . ILE D 3 20 ? 57.959 -29.824 14.945 1.00 60.60 215 ILE B C 1
ATOM 1567 O O . ILE D 3 20 ? 57.987 -28.612 14.763 1.00 49.53 215 ILE B O 1
ATOM 1572 N N . ASN D 3 21 ? 58.275 -30.227 16.238 1.00 73.86 216 ASN B N 1
ATOM 1573 C CA . ASN D 3 21 ? 58.599 -29.226 17.401 1.00 71.86 216 ASN B CA 1
ATOM 1574 C C . ASN D 3 21 ? 59.934 -29.571 18.084 1.00 67.43 216 ASN B C 1
ATOM 1575 O O . ASN D 3 21 ? 60.527 -28.764 18.843 1.00 56.65 216 ASN B O 1
ATOM 1580 N N . ASN D 3 22 ? 60.340 -30.782 17.799 1.00 54.59 217 ASN B N 1
ATOM 1581 C CA . ASN D 3 22 ? 61.585 -31.297 18.303 1.00 46.71 217 ASN B CA 1
ATOM 1582 C C . ASN D 3 22 ? 62.610 -31.206 17.223 1.00 39.41 217 ASN B C 1
ATOM 1583 O O . ASN D 3 22 ? 63.774 -30.853 17.491 1.00 37.28 217 ASN B O 1
ATOM 1588 N N . TRP D 3 23 ? 62.206 -31.584 16.000 1.00 34.58 218 TRP B N 1
ATOM 1589 C CA . TRP D 3 23 ? 63.207 -31.234 14.998 1.00 34.39 218 TRP B CA 1
ATOM 1590 C C . TRP D 3 23 ? 63.262 -29.721 14.900 1.00 33.54 218 TRP B C 1
ATOM 1591 O O . TRP D 3 23 ? 64.147 -29.137 14.387 1.00 34.03 218 TRP B O 1
ATOM 1602 N N . ILE D 3 24 ? 62.238 -29.154 15.528 1.00 30.01 219 ILE B N 1
ATOM 1603 C CA . ILE D 3 24 ? 62.379 -27.690 15.562 1.00 38.29 219 ILE B CA 1
ATOM 1604 C C . ILE D 3 24 ? 63.425 -27.330 16.610 1.00 34.28 219 ILE B C 1
ATOM 1605 O O . ILE D 3 24 ? 64.353 -26.637 16.411 1.00 33.31 219 ILE B O 1
ATOM 1610 N N . VAL D 3 25 ? 63.494 -27.647 17.809 1.00 27.28 220 VAL B N 1
ATOM 1611 C CA . VAL D 3 25 ? 64.446 -26.623 18.282 1.00 32.19 220 VAL B CA 1
ATOM 1612 C C . VAL D 3 25 ? 65.880 -27.082 18.009 1.00 26.98 220 VAL B C 1
ATOM 1613 O O . VAL D 3 25 ? 66.712 -26.327 17.558 1.00 15.15 220 VAL B O 1
ATOM 1617 N N . GLN D 3 26 ? 65.924 -28.320 18.265 1.00 21.55 221 GLN B N 1
ATOM 1618 C CA . GLN D 3 26 ? 67.114 -29.072 18.069 1.00 28.84 221 GLN B CA 1
ATOM 1619 C C . GLN D 3 26 ? 67.916 -28.475 16.867 1.00 34.43 221 GLN B C 1
ATOM 1620 O O . GLN D 3 26 ? 69.034 -27.980 17.028 1.00 45.32 221 GLN B O 1
ATOM 1626 N N . LEU D 3 27 ? 67.371 -28.513 15.637 1.00 30.87 222 LEU B N 1
ATOM 1627 C CA . LEU D 3 27 ? 68.072 -27.922 14.434 1.00 30.67 222 LEU B CA 1
ATOM 1628 C C . LEU D 3 27 ? 68.097 -26.405 14.557 1.00 28.71 222 LEU B C 1
ATOM 1629 O O . LEU D 3 27 ? 69.093 -25.707 14.280 1.00 21.07 222 LEU B O 1
ATOM 1634 N N . SER D 3 28 ? 66.929 -25.925 14.949 1.00 35.16 223 SER B N 1
ATOM 1635 C CA . SER D 3 28 ? 66.616 -24.523 15.106 1.00 38.65 223 SER B CA 1
ATOM 1636 C C . SER D 3 28 ? 67.344 -23.903 16.297 1.00 41.76 223 SER B C 1
ATOM 1637 O O . SER D 3 28 ? 66.707 -23.256 17.126 1.00 42.21 223 SER B O 1
ATOM 1640 N N . LYS D 3 29 ? 68.659 -24.121 16.401 1.00 42.02 224 LYS B N 1
ATOM 1641 C CA . LYS D 3 29 ? 69.430 -23.577 17.521 1.00 45.09 224 LYS B CA 1
ATOM 1642 C C . LYS D 3 29 ? 70.908 -23.325 17.223 1.00 48.83 224 LYS B C 1
ATOM 1643 O O . LYS D 3 29 ? 71.461 -22.367 17.755 1.00 48.07 224 LYS B O 1
ATOM 1649 N N . ILE D 3 30 ? 71.541 -24.138 16.367 1.00 52.74 225 ILE B N 1
ATOM 1650 C CA . ILE D 3 30 ? 72.968 -23.937 16.061 1.00 64.46 225 ILE B CA 1
ATOM 1651 C C . ILE D 3 30 ? 73.245 -22.584 15.421 1.00 64.67 225 ILE B C 1
ATOM 1652 O O . ILE D 3 30 ? 74.368 -22.069 15.447 1.00 66.59 225 ILE B O 1
ATOM 1657 N N . ILE D 3 31 ? 72.190 -22.001 14.880 1.00 72.26 226 ILE B N 1
ATOM 1658 C CA . ILE D 3 31 ? 72.252 -20.673 14.287 1.00 75.53 226 ILE B CA 1
ATOM 1659 C C . ILE D 3 31 ? 71.863 -19.671 15.428 1.00 88.31 226 ILE B C 1
ATOM 1660 O O . ILE D 3 31 ? 70.925 -19.945 16.207 1.00 91.00 226 ILE B O 1
ATOM 1665 N N . PRO D 3 32 ? 72.484 -18.456 15.444 1.00 92.77 227 PRO B N 1
ATOM 1666 C CA . PRO D 3 32 ? 72.412 -17.277 16.337 1.00 85.29 227 PRO B CA 1
ATOM 1667 C C . PRO D 3 32 ? 71.844 -17.340 17.730 1.00 74.92 227 PRO B C 1
ATOM 1668 O O . PRO D 3 32 ? 70.680 -17.688 17.938 1.00 66.72 227 PRO B O 1
ATOM 1672 N N . ASP D 3 33 ? 72.673 -16.900 18.668 1.00 64.07 228 ASP B N 1
ATOM 1673 C CA . ASP D 3 33 ? 72.299 -16.869 20.061 1.00 68.23 228 ASP B CA 1
ATOM 1674 C C . ASP D 3 33 ? 71.032 -16.038 20.299 1.00 69.61 228 ASP B C 1
ATOM 1675 O O . ASP D 3 33 ? 71.026 -14.798 20.334 1.00 66.82 228 ASP B O 1
ATOM 1680 N N . SER D 3 34 ? 69.942 -16.795 20.323 1.00 64.18 229 SER B N 1
ATOM 1681 C CA . SER D 3 34 ? 68.585 -16.335 20.519 1.00 46.50 229 SER B CA 1
ATOM 1682 C C . SER D 3 34 ? 68.327 -16.027 21.980 1.00 43.05 229 SER B C 1
ATOM 1683 O O . SER D 3 34 ? 69.053 -15.248 22.591 1.00 43.65 229 SER B O 1
ATOM 1686 N N . SER D 3 35 ? 67.397 -16.799 22.542 1.00 43.62 230 SER B N 1
ATOM 1687 C CA . SER D 3 35 ? 66.873 -16.706 23.902 1.00 44.26 230 SER B CA 1
ATOM 1688 C C . SER D 3 35 ? 65.546 -15.884 23.843 1.00 47.24 230 SER B C 1
ATOM 1689 O O . SER D 3 35 ? 65.510 -14.661 23.575 1.00 56.05 230 SER B O 1
ATOM 1692 N N . MET D 3 36 ? 64.445 -16.617 23.941 1.00 40.56 231 MET B N 1
ATOM 1693 C CA . MET D 3 36 ? 63.104 -16.054 23.899 1.00 41.27 231 MET B CA 1
ATOM 1694 C C . MET D 3 36 ? 62.560 -16.295 25.281 1.00 44.16 231 MET B C 1
ATOM 1695 O O . MET D 3 36 ? 61.338 -16.328 25.488 1.00 44.73 231 MET B O 1
ATOM 1700 N N . GLU D 3 37 ? 63.489 -16.490 26.212 1.00 47.88 232 GLU B N 1
ATOM 1701 C CA . GLU D 3 37 ? 63.177 -16.839 27.591 1.00 50.52 232 GLU B CA 1
ATOM 1702 C C . GLU D 3 37 ? 62.196 -18.030 27.758 1.00 51.35 232 GLU B C 1
ATOM 1703 O O . GLU D 3 37 ? 61.153 -18.140 27.094 1.00 41.73 232 GLU B O 1
ATOM 1709 N N . SER D 3 38 ? 62.627 -18.986 28.565 1.00 48.76 233 SER B N 1
ATOM 1710 C CA . SER D 3 38 ? 61.831 -20.164 28.824 1.00 48.58 233 SER B CA 1
ATOM 1711 C C . SER D 3 38 ? 61.554 -20.299 30.319 1.00 49.86 233 SER B C 1
ATOM 1712 O O . SER D 3 38 ? 62.066 -19.529 31.160 1.00 45.41 233 SER B O 1
ATOM 1715 N N . THR D 3 39 ? 60.690 -21.252 30.637 1.00 49.88 234 THR B N 1
ATOM 1716 C CA . THR D 3 39 ? 60.308 -21.516 32.012 1.00 47.60 234 THR B CA 1
ATOM 1717 C C . THR D 3 39 ? 60.157 -23.024 32.167 1.00 48.07 234 THR B C 1
ATOM 1718 O O . THR D 3 39 ? 60.713 -23.774 31.360 1.00 46.59 234 THR B O 1
ATOM 1722 N N . LYS D 3 40 ? 59.387 -23.465 33.162 1.00 48.85 235 LYS B N 1
ATOM 1723 C CA . LYS D 3 40 ? 59.124 -24.894 33.396 1.00 56.03 235 LYS B CA 1
ATOM 1724 C C . LYS D 3 40 ? 58.602 -25.596 32.095 1.00 59.99 235 LYS B C 1
ATOM 1725 O O . LYS D 3 40 ? 58.312 -26.814 32.050 1.00 48.29 235 LYS B O 1
ATOM 1731 N N . SER D 3 41 ? 58.440 -24.751 31.078 1.00 54.70 236 SER B N 1
ATOM 1732 C CA . SER D 3 41 ? 58.014 -25.044 29.726 1.00 52.21 236 SER B CA 1
ATOM 1733 C C . SER D 3 41 ? 58.347 -23.690 29.052 1.00 53.46 236 SER B C 1
ATOM 1734 O O . SER D 3 41 ? 58.788 -22.768 29.738 1.00 55.92 236 SER B O 1
ATOM 1737 N N . GLY D 3 42 ? 58.17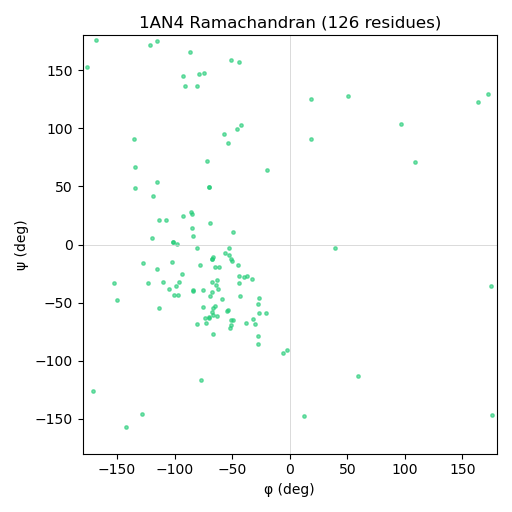4 -23.551 27.738 1.00 54.35 237 GLY B N 1
ATOM 1738 C CA . GLY D 3 42 ? 58.449 -22.268 27.094 1.00 40.98 237 GLY B CA 1
ATOM 1739 C C . GLY D 3 42 ? 58.389 -22.267 25.579 1.00 32.08 237 GLY B C 1
ATOM 1740 O O . GLY D 3 42 ? 59.043 -23.082 24.943 1.00 32.35 237 GLY B O 1
ATOM 1741 N N . GLN D 3 43 ? 57.646 -21.323 25.006 1.00 33.83 238 GLN B N 1
ATOM 1742 C CA . GLN D 3 43 ? 57.484 -21.183 23.546 1.00 40.74 238 GLN B CA 1
ATOM 1743 C C . GLN D 3 43 ? 58.765 -21.154 22.696 1.00 47.98 238 GLN B C 1
ATOM 1744 O O . GLN D 3 43 ? 59.849 -20.831 23.206 1.00 49.06 238 GLN B O 1
ATOM 1750 N N . SER D 3 44 ? 58.601 -21.479 21.400 1.00 54.62 239 SER B N 1
ATOM 1751 C CA . SER D 3 44 ? 59.662 -21.420 20.382 1.00 52.40 239 SER B CA 1
ATOM 1752 C C . SER D 3 44 ? 59.573 -22.126 19.032 1.00 49.34 239 SER B C 1
ATOM 1753 O O . SER D 3 44 ? 59.500 -23.350 18.931 1.00 28.44 239 SER B O 1
ATOM 1756 N N . LYS D 3 45 ? 59.697 -21.277 18.009 1.00 57.38 240 LYS B N 1
ATOM 1757 C CA . LYS D 3 45 ? 59.725 -21.578 16.564 1.00 58.36 240 LYS B CA 1
ATOM 1758 C C . LYS D 3 45 ? 59.775 -20.213 15.853 1.00 54.88 240 LYS B C 1
ATOM 1759 O O . LYS D 3 45 ? 60.414 -19.277 16.371 1.00 55.33 240 LYS B O 1
ATOM 1765 N N . GLY D 3 46 ? 59.163 -20.096 14.675 1.00 46.97 241 GLY B N 1
ATOM 1766 C CA . GLY D 3 46 ? 59.140 -18.808 13.984 1.00 44.48 241 GLY B CA 1
ATOM 1767 C C . GLY D 3 46 ? 60.485 -18.193 13.642 1.00 35.10 241 GLY B C 1
ATOM 1768 O O . GLY D 3 46 ? 61.199 -18.745 12.829 1.00 33.53 241 GLY B O 1
ATOM 1769 N N . GLY D 3 47 ? 60.837 -17.069 14.263 1.00 28.43 242 GLY B N 1
ATOM 1770 C CA . GLY D 3 47 ? 62.119 -16.408 13.996 1.00 26.81 242 GLY B CA 1
ATOM 1771 C C . GLY D 3 47 ? 63.296 -17.261 13.517 1.00 30.29 242 GLY B C 1
ATOM 1772 O O . GLY D 3 47 ? 63.833 -17.031 12.443 1.00 15.83 242 GLY B O 1
ATOM 1773 N N . ILE D 3 48 ? 63.689 -18.259 14.318 1.00 42.26 243 ILE B N 1
ATOM 1774 C CA . ILE D 3 48 ? 64.795 -19.202 14.008 1.00 35.85 243 ILE B CA 1
ATOM 1775 C C . ILE D 3 48 ? 64.819 -19.539 12.521 1.00 36.35 243 ILE B C 1
ATOM 1776 O O . ILE D 3 48 ? 65.831 -19.967 11.965 1.00 30.19 243 ILE B O 1
ATOM 1781 N N . LEU D 3 49 ? 63.641 -19.436 11.937 1.00 29.45 244 LEU B N 1
ATOM 1782 C CA . LEU D 3 49 ? 63.407 -19.686 10.551 1.00 36.23 244 LEU B CA 1
ATOM 1783 C C . LEU D 3 49 ? 63.874 -18.382 9.901 1.00 37.03 244 LEU B C 1
ATOM 1784 O O . LEU D 3 49 ? 64.965 -18.306 9.348 1.00 40.92 244 LEU B O 1
ATOM 1789 N N . SER D 3 50 ? 63.122 -17.325 10.158 1.00 38.30 245 SER B N 1
ATOM 1790 C CA . SER D 3 50 ? 63.377 -15.980 9.643 1.00 32.29 245 SER B CA 1
ATOM 1791 C C . SER D 3 50 ? 64.828 -15.423 9.667 1.00 36.73 245 SER B C 1
ATOM 1792 O O . SER D 3 50 ? 65.197 -14.629 8.794 1.00 31.88 245 SER B O 1
ATOM 1795 N N . LYS D 3 51 ? 65.625 -15.805 10.675 1.00 40.55 246 LYS B N 1
ATOM 1796 C CA . LYS D 3 51 ? 67.022 -15.335 10.840 1.00 33.69 246 LYS B CA 1
ATOM 1797 C C . LYS D 3 51 ? 68.020 -16.287 10.202 1.00 30.21 246 LYS B C 1
ATOM 1798 O O . LYS D 3 51 ? 69.133 -15.895 9.859 1.00 21.65 246 LYS B O 1
ATOM 1804 N N . ALA D 3 52 ? 67.593 -17.548 10.103 1.00 33.04 247 ALA B N 1
ATOM 1805 C CA . ALA D 3 52 ? 68.316 -18.665 9.499 1.00 20.96 247 ALA B CA 1
ATOM 1806 C C . ALA D 3 52 ? 67.885 -18.735 8.037 1.00 32.46 247 ALA B C 1
ATOM 1807 O O . ALA D 3 52 ? 67.837 -19.814 7.418 1.00 28.74 247 ALA B O 1
ATOM 1809 N N . SER D 3 53 ? 67.440 -17.576 7.564 1.00 37.09 248 SER B N 1
ATOM 1810 C CA . SER D 3 53 ? 66.992 -17.346 6.208 1.00 39.61 248 SER B CA 1
ATOM 1811 C C . SER D 3 53 ? 68.009 -16.347 5.629 1.00 39.76 248 SER B C 1
ATOM 1812 O O . SER D 3 53 ? 68.181 -16.254 4.411 1.00 39.79 248 SER B O 1
ATOM 1815 N N . ASP D 3 54 ? 68.706 -15.622 6.504 1.00 36.83 249 ASP B N 1
ATOM 1816 C CA . ASP D 3 54 ? 69.689 -14.643 6.050 1.00 39.24 249 ASP B CA 1
ATOM 1817 C C . ASP D 3 54 ? 71.153 -15.126 6.170 1.00 37.31 249 ASP B C 1
ATOM 1818 O O . ASP D 3 54 ? 72.071 -14.652 5.506 1.00 32.45 249 ASP B O 1
ATOM 1823 N N . TYR D 3 55 ? 71.321 -16.191 6.926 1.00 33.92 250 TYR B N 1
ATOM 1824 C CA . TYR D 3 55 ? 72.611 -16.841 7.105 1.00 22.63 250 TYR B CA 1
ATOM 1825 C C . TYR D 3 55 ? 72.528 -17.944 6.065 1.00 18.13 250 TYR B C 1
ATOM 1826 O O . TYR D 3 55 ? 73.496 -18.308 5.411 1.00 14.28 250 TYR B O 1
ATOM 1835 N N . ILE D 3 56 ? 71.306 -18.418 5.866 1.00 30.50 251 ILE B N 1
ATOM 1836 C CA . ILE D 3 56 ? 71.004 -19.391 4.837 1.00 25.06 251 ILE B CA 1
ATOM 1837 C C . ILE D 3 56 ? 71.476 -18.603 3.596 1.00 37.36 251 ILE B C 1
ATOM 1838 O O . ILE D 3 56 ? 72.378 -19.061 2.921 1.00 38.02 251 ILE B O 1
ATOM 1843 N N . GLN D 3 57 ? 71.069 -17.320 3.510 1.00 43.39 252 GLN B N 1
ATOM 1844 C CA . GLN D 3 57 ? 71.398 -16.380 2.405 1.00 42.08 252 GLN B CA 1
ATOM 1845 C C . GLN D 3 57 ? 72.882 -15.974 2.322 1.00 42.45 252 GLN B C 1
ATOM 1846 O O . GLN D 3 57 ? 73.303 -15.387 1.323 1.00 49.55 252 GLN B 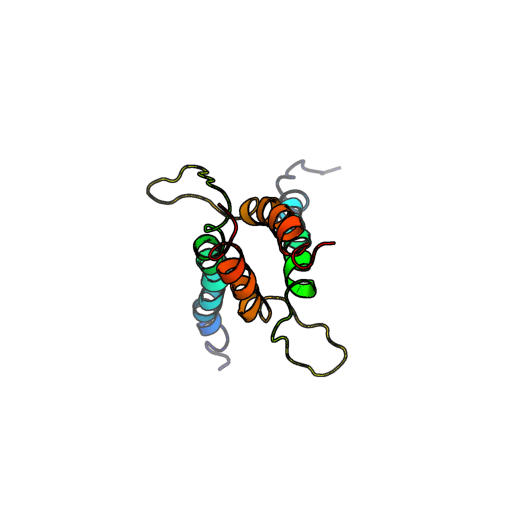O 1
ATOM 1852 N N . GLU D 3 58 ? 73.679 -16.263 3.345 1.00 37.83 253 GLU B N 1
ATOM 1853 C CA . GLU D 3 58 ? 75.093 -15.886 3.273 1.00 35.66 253 GLU B CA 1
ATOM 1854 C C . GLU D 3 58 ? 76.016 -17.057 3.000 1.00 35.32 253 GLU B C 1
ATOM 1855 O O . GLU D 3 58 ? 76.958 -16.939 2.241 1.00 27.80 253 GLU B O 1
ATOM 1861 N N . LEU D 3 59 ? 75.717 -18.200 3.593 1.00 42.33 254 LEU B N 1
ATOM 1862 C CA . LEU D 3 59 ? 76.531 -19.382 3.402 1.00 52.69 254 LEU B CA 1
ATOM 1863 C C . LEU D 3 59 ? 75.827 -20.419 2.510 1.00 64.24 254 LEU B C 1
ATOM 1864 O O . LEU D 3 59 ? 76.037 -21.633 2.646 1.00 64.47 254 LEU B O 1
ATOM 1869 N N . ARG D 3 60 ? 74.858 -19.913 1.733 1.00 73.51 255 ARG B N 1
ATOM 1870 C CA . ARG D 3 60 ? 74.102 -20.642 0.670 1.00 76.29 255 ARG B CA 1
ATOM 1871 C C . ARG D 3 60 ? 74.728 -19.886 -0.513 1.00 82.19 255 ARG B C 1
ATOM 1872 O O . ARG D 3 60 ? 74.987 -20.434 -1.594 1.00 88.83 255 ARG B O 1
ATOM 1880 N N . GLN D 3 61 ? 75.042 -18.617 -0.220 1.00 86.33 256 GLN B N 1
ATOM 1881 C CA . GLN D 3 61 ? 75.744 -17.694 -1.101 1.00 80.62 256 GLN B CA 1
ATOM 1882 C C . GLN D 3 61 ? 77.126 -18.375 -1.165 1.00 71.84 256 GLN B C 1
ATOM 1883 O O . GLN D 3 61 ? 78.002 -17.970 -1.917 1.00 67.50 256 GLN B O 1
ATOM 1889 N N . SER D 3 62 ? 77.299 -19.363 -0.283 1.00 64.08 257 SER B N 1
ATOM 1890 C CA . SER D 3 62 ? 78.471 -20.211 -0.160 1.00 57.63 257 SER B CA 1
ATOM 1891 C C . SER D 3 62 ? 79.500 -19.988 -1.247 1.00 55.18 257 SER B C 1
ATOM 1892 O O . SER D 3 62 ? 80.297 -19.045 -1.155 1.00 31.53 257 SER B O 1
ATOM 1895 N N . ASN D 3 63 ? 79.375 -20.800 -2.302 1.00 53.65 258 ASN B N 1
ATOM 1896 C CA . ASN D 3 63 ? 80.245 -20.824 -3.473 1.00 69.78 258 ASN B CA 1
ATOM 1897 C C . ASN D 3 63 ? 80.807 -19.471 -3.838 1.00 75.18 258 ASN B C 1
ATOM 1898 O O . ASN D 3 63 ? 81.918 -19.377 -4.380 1.00 75.22 258 ASN B O 1
ATOM 1903 N N . HIS D 3 64 ? 80.003 -18.455 -3.494 1.00 83.25 259 HIS B N 1
ATOM 1904 C CA . HIS D 3 64 ? 80.215 -17.004 -3.626 1.00 80.56 259 HIS B CA 1
ATOM 1905 C C . HIS D 3 64 ? 79.402 -16.268 -4.674 1.00 77.17 259 HIS B C 1
ATOM 1906 O O . HIS D 3 64 ? 79.917 -15.838 -5.706 1.00 64.20 259 HIS B O 1
ATOM 1913 N N . ARG D 3 65 ? 78.107 -16.164 -4.349 1.00 81.17 260 ARG B N 1
ATOM 1914 C CA . ARG D 3 65 ? 77.063 -15.497 -5.132 1.00 87.25 260 ARG B CA 1
ATOM 1915 C C . ARG D 3 65 ? 77.262 -13.985 -5.038 1.00 96.91 260 ARG B C 1
ATOM 1916 O O . ARG D 3 65 ? 76.971 -13.423 -3.953 1.00 95.28 260 ARG B O 1
#

Nearest PDB structures (foldseek):
  1an4-assembly1_A  TM=1.016E+00  e=2.552E-10  Homo sapiens
  1an4-assembly1_B  TM=1.016E+00  e=4.818E-10  Homo sapiens

Secondary structure (DSSP, 8-state):
-------SSHHHHHHHHHHHHHHHHHHHHHS------SSTT---TTTTTTTTHHHHHHHHTTT--/---STTHHHHHHHHHHHHHHTHHHHHHTTSSS-------SS----THHHHTTTTTTTTSSSTTT-

Foldseek 3Di:
DDDDPPPCDDVPPCVPVVVVVVVLVCQQVVFPFDQDDDPDPDDDDVRVVVRRVPCVVVVCVPDND/DCPPPCVVVVVVVCVCVCVVVVVVPVVLPVPDDDDPDADPHRDDDPVSCVVCVVVCVVCVCVVPD

Solvent-accessible surface area: 11420 Å² total; per-residue (Å²): 233,161,153,162,172,170,79,136,117,138,147,65,70,152,142,131,128,76,143,33,86,110,32,17,74,78,18,31,172,63,4,89,43,86,52,172,98,98,122,199,102,70,163,71,73,64,25,7,21,68,76,10,25,49,101,35,95,82,43,85,118,66,120,52,175,218,115,90,126,194,154,39,106,87,95,90,52,47,122,120,82,116,91,92,56,82,68,50,0,32,97,58,6,121,46,13,26,129,63,77,120,135,90,112,201,72,49,128,36,52,22,38,33,6,49,104,16,18,60,78,30,94,81,50,124,59,29,144,162,220